Protein AF-A0A811V583-F1 (afdb_monomer_lite)

Organism: Ceratitis capitata (NCBI:txid7213)

Secondary structure (DSSP, 8-state):
--GGGTT-HHHHHHHHHTS-SSGGG---HHHHHHHHHHHHH-GGGHHHHHHHHHHHHHHHHHTT-HHHHHHHHHHHHHHHH----

Radius of gyration: 12.19 Å; chains: 1; bounding box: 36×19×30 Å

Structure (mmCIF, N/CA/C/O backbone):
data_AF-A0A811V583-F1
#
_entry.id   AF-A0A811V583-F1
#
loop_
_atom_site.group_PDB
_atom_site.id
_atom_site.type_symbol
_atom_site.label_atom_id
_atom_site.label_alt_id
_atom_site.label_comp_id
_atom_site.label_asym_id
_atom_site.label_entity_id
_atom_site.label_seq_id
_atom_site.pdbx_PDB_ins_code
_atom_site.Cartn_x
_atom_site.Cartn_y
_atom_site.Cartn_z
_atom_site.occupancy
_atom_si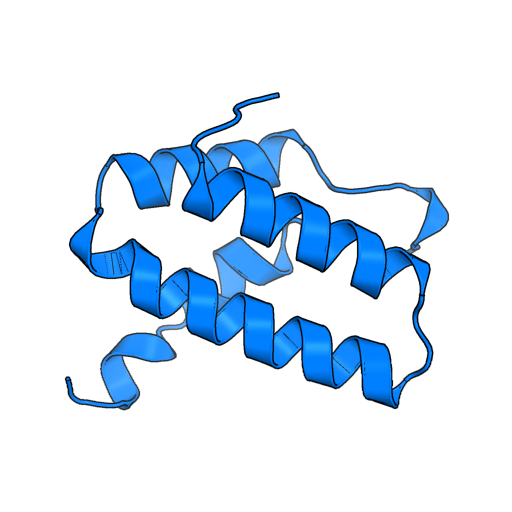te.B_iso_or_equiv
_atom_site.auth_seq_id
_atom_site.auth_comp_id
_atom_site.auth_asym_id
_atom_site.auth_atom_id
_atom_site.pdbx_PDB_model_num
ATOM 1 N N . MET A 1 1 ? -21.857 -5.882 0.993 1.00 49.84 1 MET A N 1
ATOM 2 C CA . MET A 1 1 ? -21.147 -4.578 0.944 1.00 49.84 1 MET A CA 1
ATOM 3 C C . MET A 1 1 ? -21.466 -3.891 -0.378 1.00 49.84 1 MET A C 1
ATOM 5 O O . MET A 1 1 ? -21.262 -4.508 -1.412 1.00 49.84 1 MET A O 1
ATOM 9 N N . ARG A 1 2 ? -21.975 -2.650 -0.392 1.00 52.47 2 ARG A N 1
ATOM 10 C CA . ARG A 1 2 ? -22.130 -1.901 -1.657 1.00 52.47 2 ARG A CA 1
ATOM 11 C C . ARG A 1 2 ? -20.737 -1.455 -2.123 1.00 52.47 2 ARG A C 1
ATOM 13 O O . ARG A 1 2 ? -20.088 -0.714 -1.389 1.00 52.47 2 ARG A O 1
ATOM 20 N N . PHE A 1 3 ? -20.283 -1.873 -3.310 1.00 52.84 3 PHE A N 1
ATOM 21 C CA . PHE A 1 3 ? -18.954 -1.556 -3.879 1.00 52.84 3 PHE A CA 1
ATOM 22 C C . PHE A 1 3 ? -18.578 -0.063 -3.809 1.00 52.84 3 PHE A C 1
ATOM 24 O O . PHE A 1 3 ? -17.413 0.277 -3.607 1.00 52.84 3 PHE A O 1
ATOM 31 N N . ALA A 1 4 ? -19.563 0.839 -3.870 1.00 60.44 4 ALA A N 1
ATOM 32 C CA . ALA A 1 4 ? -19.367 2.281 -3.703 1.00 60.44 4 ALA A CA 1
ATOM 33 C C . ALA A 1 4 ? -18.682 2.668 -2.374 1.00 60.44 4 ALA A C 1
ATOM 35 O O . ALA A 1 4 ? -17.980 3.675 -2.299 1.00 60.44 4 ALA A O 1
ATOM 36 N N . GLN A 1 5 ? -18.839 1.861 -1.319 1.00 64.50 5 GLN A N 1
ATOM 37 C CA . GLN A 1 5 ? -18.201 2.110 -0.027 1.00 64.50 5 GLN A CA 1
ATOM 38 C C . GLN A 1 5 ? -16.701 1.787 -0.019 1.00 64.50 5 GLN A C 1
ATOM 40 O O . GLN A 1 5 ? -15.999 2.330 0.827 1.00 64.50 5 GLN A O 1
ATOM 45 N N . VAL A 1 6 ? -16.201 0.965 -0.949 1.00 61.53 6 VAL A N 1
ATOM 46 C CA . VAL A 1 6 ? -14.777 0.587 -1.042 1.00 61.53 6 VAL A CA 1
ATOM 47 C C . VAL A 1 6 ? -13.944 1.715 -1.653 1.00 61.53 6 VAL A C 1
ATOM 49 O O . VAL A 1 6 ? -12.813 1.960 -1.245 1.00 61.53 6 VAL A O 1
ATOM 52 N N . PHE A 1 7 ? -14.521 2.476 -2.584 1.00 70.06 7 PHE A N 1
ATOM 53 C CA . PHE A 1 7 ? -13.807 3.479 -3.379 1.00 70.06 7 PHE A CA 1
ATOM 54 C C . PHE A 1 7 ? -13.945 4.915 -2.864 1.00 70.06 7 PHE A C 1
ATOM 56 O O . PHE A 1 7 ? -13.757 5.858 -3.640 1.00 70.06 7 PHE A O 1
ATOM 63 N N . LYS A 1 8 ? -14.243 5.107 -1.569 1.00 78.81 8 LYS A N 1
ATOM 64 C CA . LYS A 1 8 ? -14.354 6.459 -1.000 1.00 78.81 8 LYS A CA 1
ATOM 65 C C . LYS A 1 8 ? -13.056 7.256 -1.224 1.00 78.81 8 LYS A C 1
ATOM 67 O O . LYS A 1 8 ? -11.969 6.696 -1.039 1.00 78.81 8 LYS A O 1
ATOM 72 N N . PRO A 1 9 ? -13.140 8.565 -1.536 1.00 81.50 9 PRO A N 1
ATOM 73 C CA . PRO A 1 9 ? -11.968 9.402 -1.815 1.00 81.50 9 PRO A CA 1
ATOM 74 C C . PRO A 1 9 ? -10.901 9.350 -0.717 1.00 81.50 9 PRO A C 1
ATOM 76 O O . PRO A 1 9 ? -9.711 9.271 -1.009 1.00 81.50 9 PRO A O 1
ATOM 79 N N . GLN A 1 10 ? -11.328 9.294 0.547 1.00 85.31 10 GLN A N 1
ATOM 80 C CA . GLN A 1 10 ? -10.430 9.195 1.699 1.00 85.31 10 GLN A CA 1
ATOM 81 C C . GLN A 1 10 ? -9.530 7.944 1.665 1.00 85.31 10 GLN A C 1
ATOM 83 O O . GLN A 1 10 ? -8.349 8.033 1.982 1.00 85.31 10 GLN A O 1
ATOM 88 N N . TYR A 1 11 ? -10.053 6.787 1.239 1.00 85.12 11 TYR A N 1
ATOM 89 C CA . TYR A 1 11 ? -9.301 5.527 1.191 1.00 85.12 11 TYR A CA 1
ATOM 90 C C . TYR A 1 11 ? -8.307 5.520 0.034 1.00 85.12 11 TYR A C 1
ATOM 92 O O . TYR A 1 11 ? -7.156 5.103 0.180 1.00 85.12 11 TYR A O 1
ATOM 100 N N . LYS A 1 12 ? -8.739 6.051 -1.115 1.00 85.50 12 LYS A N 1
ATOM 101 C CA . LYS A 1 12 ? -7.869 6.253 -2.276 1.00 85.50 12 LYS A CA 1
ATOM 102 C C . LYS A 1 12 ? -6.715 7.194 -1.948 1.00 85.50 12 LYS A C 1
ATOM 104 O O . LYS A 1 12 ? -5.594 6.935 -2.367 1.00 85.50 12 LYS A O 1
ATOM 109 N N . ARG A 1 13 ? -6.986 8.264 -1.194 1.00 89.06 13 ARG A N 1
ATOM 110 C CA . ARG A 1 13 ? -5.973 9.225 -0.756 1.00 89.06 13 ARG A CA 1
ATOM 111 C C . ARG A 1 13 ? -4.957 8.565 0.175 1.00 89.06 13 ARG A C 1
ATOM 113 O O . ARG A 1 13 ? -3.778 8.574 -0.150 1.00 89.06 13 ARG A O 1
ATOM 120 N N . LEU A 1 14 ? -5.409 7.903 1.243 1.00 88.25 14 LEU A N 1
ATOM 121 C CA . LEU A 1 14 ? -4.520 7.220 2.197 1.00 88.25 14 LEU A CA 1
ATOM 122 C C . LEU A 1 14 ? -3.597 6.192 1.523 1.00 88.25 14 LEU A C 1
ATOM 124 O O . LEU A 1 14 ? -2.410 6.154 1.817 1.00 88.25 14 LEU A O 1
ATOM 128 N N . THR A 1 15 ? -4.124 5.403 0.582 1.00 89.69 15 THR A N 1
ATOM 129 C CA . THR A 1 15 ? -3.322 4.420 -0.171 1.00 89.69 15 THR A CA 1
ATOM 130 C C . THR A 1 15 ? -2.429 5.048 -1.241 1.00 89.69 15 THR A C 1
ATOM 132 O O . THR A 1 15 ? -1.466 4.418 -1.649 1.00 89.69 15 THR A O 1
ATOM 135 N N . LYS A 1 16 ? -2.724 6.262 -1.732 1.00 91.81 16 LYS A N 1
ATOM 136 C CA . LYS A 1 16 ? -1.891 6.953 -2.733 1.00 91.81 16 LY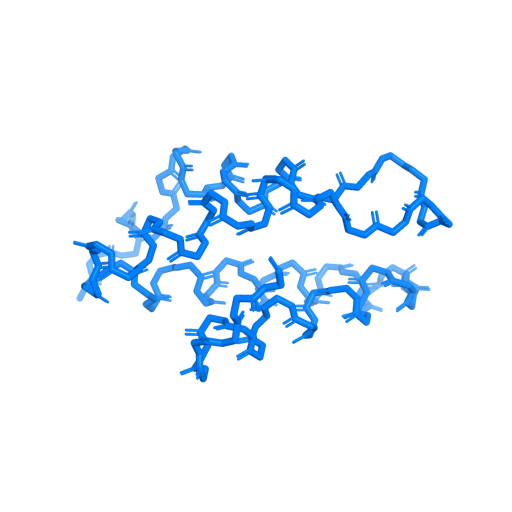S A CA 1
ATOM 137 C C . LYS A 1 16 ? -0.705 7.656 -2.095 1.00 91.81 16 LYS A C 1
ATOM 139 O O . LYS A 1 16 ? 0.394 7.583 -2.620 1.00 91.81 16 LYS A O 1
ATOM 144 N N . GLU A 1 17 ? -0.942 8.381 -1.003 1.00 92.00 17 GLU A N 1
ATOM 145 C CA . GLU A 1 17 ? 0.038 9.333 -0.474 1.00 92.00 17 GLU A CA 1
ATOM 146 C C . GLU A 1 17 ? 1.324 8.655 0.027 1.00 92.00 17 GLU A C 1
ATOM 148 O O . GLU A 1 17 ? 2.352 9.322 0.118 1.00 92.00 17 GLU A O 1
ATOM 153 N N . MET A 1 18 ? 1.253 7.363 0.352 1.00 93.31 18 MET A N 1
ATOM 154 C CA . MET A 1 18 ? 2.375 6.539 0.807 1.00 93.31 18 MET A CA 1
ATOM 155 C C . MET A 1 18 ? 3.387 6.183 -0.292 1.00 93.31 18 MET A C 1
ATOM 157 O O . MET A 1 18 ? 4.523 5.860 0.043 1.00 93.31 18 MET A O 1
ATOM 161 N N . PHE A 1 19 ? 3.011 6.271 -1.571 1.00 92.81 19 PHE A N 1
ATOM 162 C CA . PHE A 1 19 ? 3.932 6.020 -2.679 1.00 92.81 19 PHE A CA 1
ATOM 163 C C . PHE A 1 19 ? 4.621 7.321 -3.121 1.00 92.81 19 PHE A C 1
ATOM 165 O O . PHE A 1 19 ? 3.931 8.333 -3.306 1.00 92.81 19 PHE A O 1
ATOM 172 N N . PRO A 1 20 ? 5.952 7.314 -3.292 1.00 91.69 20 PRO A N 1
ATOM 173 C CA . PRO A 1 20 ? 6.703 8.455 -3.805 1.00 91.69 20 PRO A CA 1
ATOM 174 C C . PRO A 1 20 ? 6.469 8.664 -5.307 1.00 91.69 20 PRO A C 1
ATOM 176 O O . PRO A 1 20 ? 5.958 7.783 -6.006 1.00 91.69 20 PRO A O 1
ATOM 179 N N . GLN A 1 21 ? 6.873 9.832 -5.815 1.00 89.81 21 GLN A N 1
ATOM 180 C CA . GLN A 1 21 ? 6.906 10.069 -7.264 1.00 89.81 21 GLN A CA 1
ATOM 181 C C . GLN A 1 21 ? 8.003 9.248 -7.947 1.00 89.81 21 GLN A C 1
ATOM 183 O O . GLN A 1 21 ? 7.794 8.821 -9.076 1.00 89.81 21 GLN A O 1
ATOM 188 N N . ASN A 1 22 ? 9.115 8.995 -7.249 1.00 90.62 22 ASN A N 1
ATOM 189 C CA . ASN A 1 22 ? 10.215 8.177 -7.741 1.00 90.62 22 ASN A CA 1
ATOM 190 C C . ASN A 1 22 ? 10.391 6.916 -6.892 1.00 90.62 22 ASN A C 1
ATOM 192 O O . ASN A 1 22 ? 10.468 6.993 -5.667 1.00 90.62 22 ASN A O 1
ATOM 196 N N . ALA A 1 23 ? 10.514 5.755 -7.531 1.00 85.94 23 ALA A N 1
ATOM 197 C CA . ALA A 1 23 ? 10.507 4.467 -6.838 1.00 85.94 23 ALA A CA 1
ATOM 198 C C . ALA A 1 23 ? 11.715 4.239 -5.903 1.00 85.94 23 ALA A C 1
ATOM 200 O O . ALA A 1 23 ? 11.597 3.558 -4.889 1.00 85.94 23 ALA A O 1
ATOM 201 N N . TRP A 1 24 ? 12.867 4.847 -6.186 1.00 87.44 24 TRP A N 1
ATOM 202 C CA . TRP A 1 24 ? 14.069 4.722 -5.351 1.00 87.44 24 TRP A CA 1
ATOM 203 C C . TRP A 1 24 ? 13.961 5.447 -3.999 1.00 87.44 24 TRP A C 1
ATOM 205 O O . TRP A 1 24 ? 14.737 5.157 -3.093 1.00 87.44 24 TRP A O 1
ATOM 215 N N . GLU A 1 25 ? 12.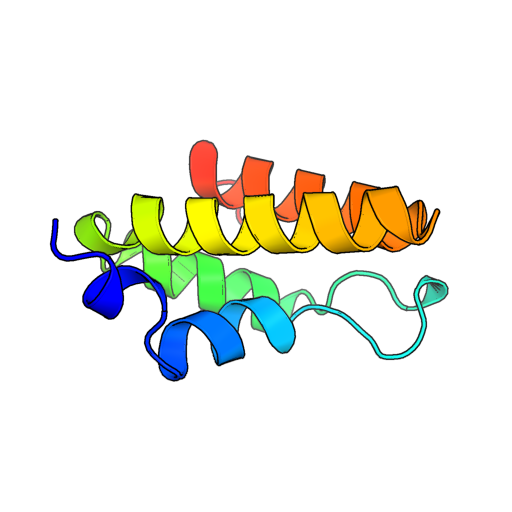989 6.352 -3.823 1.00 88.25 25 GLU A N 1
ATOM 216 C CA . GLU A 1 25 ? 12.746 7.035 -2.541 1.00 88.25 25 GLU A CA 1
ATOM 217 C C . GLU A 1 25 ? 12.177 6.090 -1.468 1.00 88.25 25 GLU A C 1
ATOM 219 O O . GLU A 1 25 ? 12.231 6.395 -0.276 1.00 88.25 25 GLU A O 1
ATOM 224 N N . GLY A 1 26 ? 11.632 4.936 -1.870 1.00 89.88 26 GLY A N 1
ATOM 225 C CA . GLY A 1 26 ? 10.982 4.014 -0.944 1.00 89.88 26 GLY A CA 1
ATOM 226 C C . GLY A 1 26 ? 9.608 4.497 -0.462 1.00 89.88 26 GLY A C 1
ATOM 227 O O . GLY A 1 26 ? 9.128 5.583 -0.785 1.00 89.88 26 GLY A O 1
ATOM 228 N N . LEU A 1 27 ? 8.933 3.664 0.333 1.00 92.81 27 LEU A N 1
ATOM 229 C CA . LEU A 1 27 ? 7.646 4.028 0.931 1.00 92.81 27 LEU A CA 1
ATOM 230 C C . LEU A 1 27 ? 7.791 5.245 1.847 1.00 92.81 27 LEU A C 1
ATOM 232 O O . LEU A 1 27 ? 8.661 5.293 2.715 1.00 92.81 27 LEU A O 1
ATOM 236 N N . ASN A 1 28 ? 6.841 6.175 1.759 1.00 93.81 28 ASN A N 1
ATOM 237 C CA . ASN A 1 28 ? 6.727 7.242 2.743 1.00 93.81 28 ASN A CA 1
ATOM 238 C C . ASN A 1 28 ? 6.198 6.667 4.071 1.00 93.81 28 ASN A C 1
ATOM 240 O O . ASN A 1 28 ? 4.984 6.568 4.288 1.00 93.81 28 ASN A O 1
ATOM 244 N N . ILE A 1 29 ? 7.124 6.282 4.955 1.00 92.06 29 ILE A N 1
ATOM 245 C CA . ILE A 1 29 ? 6.843 5.596 6.226 1.00 92.06 29 ILE A CA 1
ATOM 246 C C . ILE A 1 29 ? 5.836 6.356 7.106 1.00 92.06 29 ILE A C 1
ATOM 248 O O . ILE A 1 29 ? 4.857 5.733 7.524 1.00 92.06 29 ILE A O 1
ATOM 252 N N . PRO A 1 30 ? 5.948 7.685 7.332 1.00 92.44 30 PRO A N 1
ATOM 253 C CA . PRO A 1 30 ? 4.950 8.420 8.115 1.00 92.44 30 PRO A CA 1
ATOM 254 C C . PRO A 1 30 ? 3.516 8.263 7.590 1.00 92.44 30 PRO A C 1
ATOM 256 O O . PRO A 1 30 ? 2.561 8.121 8.359 1.00 92.44 30 PRO A O 1
ATOM 259 N N . LYS A 1 31 ? 3.344 8.257 6.265 1.00 93.56 31 LYS A N 1
ATOM 260 C CA . LYS A 1 31 ? 2.027 8.112 5.635 1.00 93.56 31 LYS A CA 1
ATOM 261 C C . LYS A 1 31 ? 1.536 6.667 5.633 1.00 93.56 31 LYS A C 1
ATOM 263 O O . LYS A 1 31 ? 0.344 6.444 5.852 1.00 93.56 31 LYS A O 1
ATOM 268 N N . ALA A 1 32 ? 2.430 5.697 5.452 1.00 92.75 32 ALA A N 1
ATOM 269 C CA . ALA A 1 32 ? 2.097 4.283 5.599 1.00 92.75 32 ALA A CA 1
ATOM 270 C C . ALA A 1 32 ? 1.651 3.967 7.041 1.00 92.75 32 ALA A C 1
ATOM 272 O O . ALA A 1 32 ? 0.591 3.374 7.241 1.00 92.75 32 ALA A O 1
ATOM 273 N N . ASN A 1 33 ? 2.360 4.483 8.049 1.00 91.44 33 ASN A N 1
ATOM 274 C CA . ASN A 1 33 ? 1.980 4.360 9.459 1.00 91.44 33 ASN A CA 1
ATOM 275 C C . ASN A 1 33 ? 0.620 5.010 9.747 1.00 91.44 33 ASN A C 1
ATOM 277 O O . ASN A 1 33 ? -0.211 4.432 10.449 1.00 91.44 33 ASN A O 1
ATOM 281 N N . LYS A 1 34 ? 0.319 6.164 9.139 1.00 91.75 34 LYS A N 1
ATOM 282 C CA . LYS A 1 34 ? -1.014 6.782 9.228 1.00 91.75 34 LYS A CA 1
ATOM 283 C C . LYS A 1 34 ? -2.116 5.868 8.680 1.00 91.75 34 LYS A C 1
ATOM 285 O O . LYS A 1 34 ? -3.194 5.793 9.276 1.00 91.75 34 LYS A O 1
ATOM 290 N N . LEU A 1 35 ? -1.863 5.165 7.574 1.00 92.19 35 LEU A N 1
ATOM 291 C CA . LEU A 1 35 ? -2.787 4.169 7.027 1.00 92.19 35 LEU A CA 1
ATOM 292 C C . LEU A 1 35 ? -2.951 2.969 7.972 1.00 92.19 35 LEU A C 1
ATOM 294 O O . LEU A 1 35 ? -4.085 2.554 8.211 1.00 92.19 35 LEU A O 1
ATOM 298 N N . LEU A 1 36 ? -1.871 2.462 8.569 1.00 91.38 36 LEU A N 1
ATOM 299 C CA . LEU A 1 36 ? -1.938 1.357 9.534 1.00 91.38 36 LEU A CA 1
ATOM 300 C C . LEU A 1 36 ? -2.736 1.735 10.786 1.00 91.38 36 LEU A C 1
ATOM 302 O O . LEU A 1 36 ? -3.646 1.006 11.179 1.00 91.38 36 LEU A O 1
ATOM 306 N N . ILE A 1 37 ? -2.480 2.914 11.361 1.00 91.25 37 ILE A N 1
ATOM 307 C CA . ILE A 1 37 ? -3.254 3.447 12.493 1.00 91.25 37 ILE A CA 1
ATOM 308 C C . ILE A 1 37 ? -4.734 3.568 12.115 1.00 91.25 37 ILE A C 1
ATOM 310 O O . ILE A 1 37 ? -5.606 3.208 12.907 1.00 91.25 37 ILE A O 1
ATOM 314 N N . TYR A 1 38 ? -5.035 4.058 10.908 1.00 90.31 38 TYR A N 1
ATOM 315 C CA . TYR A 1 38 ? -6.411 4.169 10.427 1.00 90.31 38 TYR A CA 1
ATOM 316 C C . TYR A 1 38 ? -7.109 2.806 10.368 1.00 90.31 38 TYR A C 1
ATOM 318 O O . TYR A 1 38 ? -8.229 2.673 10.858 1.00 90.31 38 TYR A O 1
ATOM 326 N N . VAL A 1 39 ? -6.450 1.802 9.786 1.00 91.00 39 VAL A N 1
ATOM 327 C CA . VAL A 1 39 ? -6.998 0.447 9.655 1.00 91.00 39 VAL A CA 1
ATOM 328 C C . VAL A 1 39 ? -7.162 -0.227 11.016 1.00 91.00 39 VAL A C 1
ATOM 330 O O . VAL A 1 39 ? -8.179 -0.876 11.242 1.00 91.00 39 VAL A O 1
ATOM 333 N N . ASN A 1 40 ? -6.217 -0.040 11.936 1.00 88.69 40 ASN A N 1
ATOM 334 C CA . ASN A 1 40 ? -6.300 -0.607 13.282 1.00 88.69 40 ASN A CA 1
ATOM 335 C C . ASN A 1 40 ? -7.419 0.032 14.114 1.00 88.69 40 ASN A C 1
ATOM 337 O O . ASN A 1 40 ? -8.111 -0.670 14.842 1.00 88.69 40 ASN A O 1
ATOM 341 N N . LYS A 1 41 ? -7.660 1.341 13.962 1.00 90.25 41 LYS A N 1
ATOM 342 C CA . LYS A 1 41 ? -8.794 2.028 14.607 1.00 90.25 41 LYS A CA 1
ATOM 343 C C . LYS A 1 41 ? -10.150 1.678 13.989 1.00 90.25 41 LYS A C 1
ATOM 345 O O . LYS A 1 41 ? -11.173 1.908 14.625 1.00 90.25 41 LYS A O 1
ATOM 350 N N . LYS A 1 42 ? -10.169 1.209 12.738 1.00 90.00 42 LYS A N 1
ATOM 351 C CA . LYS A 1 42 ? -11.386 0.927 11.962 1.00 90.00 42 LYS A CA 1
ATOM 352 C C . LYS A 1 42 ? -11.258 -0.412 11.229 1.00 90.00 42 LYS A C 1
ATOM 354 O O . LYS A 1 42 ? -11.110 -0.423 9.998 1.00 90.00 42 LYS A O 1
ATOM 359 N N . PRO A 1 43 ? -11.287 -1.545 11.956 1.00 86.00 43 PRO A N 1
ATOM 360 C CA . PRO A 1 43 ? -11.068 -2.870 11.376 1.00 86.00 43 PRO A CA 1
ATOM 361 C C . PRO A 1 43 ? -12.094 -3.207 10.288 1.00 86.00 43 PRO A C 1
ATOM 363 O O . PRO A 1 43 ? -11.760 -3.863 9.303 1.00 86.00 43 PRO A O 1
ATOM 366 N N . GLU A 1 44 ? -13.310 -2.660 10.368 1.00 86.62 44 GLU A N 1
ATOM 367 C CA . GLU A 1 44 ? -14.347 -2.806 9.348 1.00 86.62 44 GLU A CA 1
ATOM 368 C C . GLU A 1 44 ? -13.971 -2.161 8.000 1.00 86.62 44 GLU A C 1
ATOM 370 O O . GLU A 1 44 ? -14.614 -2.413 6.978 1.00 86.62 44 GLU A O 1
ATOM 375 N N . LYS A 1 45 ? -12.926 -1.319 7.971 1.00 87.94 45 LYS A N 1
ATOM 376 C CA . LYS A 1 45 ? -12.366 -0.711 6.753 1.00 87.94 45 LYS A CA 1
ATOM 377 C C . LYS A 1 45 ? -11.141 -1.442 6.218 1.00 87.94 45 LYS A C 1
ATOM 379 O O . LYS A 1 45 ? -10.746 -1.151 5.089 1.00 87.94 45 LYS A O 1
ATOM 384 N N . ARG A 1 46 ? -10.582 -2.413 6.952 1.00 90.38 46 ARG A N 1
ATOM 385 C CA . ARG A 1 46 ? -9.402 -3.190 6.535 1.00 90.38 46 ARG A CA 1
ATOM 386 C C . ARG A 1 46 ? -9.590 -3.806 5.152 1.00 90.38 46 ARG A C 1
ATOM 388 O O . ARG A 1 46 ? -8.760 -3.594 4.276 1.00 90.38 46 ARG A O 1
ATOM 395 N N . MET A 1 47 ? -10.724 -4.471 4.924 1.00 90.44 47 MET A N 1
ATOM 396 C CA . MET A 1 47 ? -11.025 -5.108 3.636 1.00 90.44 47 MET A CA 1
ATOM 397 C C . MET A 1 47 ? -11.102 -4.096 2.482 1.00 90.44 47 MET A C 1
ATOM 399 O O . MET A 1 47 ? -10.619 -4.363 1.388 1.00 90.44 47 MET A O 1
ATOM 403 N N . CYS A 1 48 ? -11.643 -2.896 2.724 1.00 90.75 48 CYS A N 1
ATOM 404 C CA . CYS A 1 48 ? -11.688 -1.845 1.703 1.00 90.75 48 CYS A CA 1
ATOM 405 C C . CYS A 1 48 ? -10.281 -1.358 1.324 1.00 90.75 48 CYS A C 1
ATOM 407 O O . CYS A 1 48 ? -10.003 -1.136 0.149 1.00 90.75 48 CYS A O 1
ATOM 409 N N . ILE A 1 49 ? -9.396 -1.202 2.314 1.00 92.88 49 ILE A N 1
ATOM 410 C CA . ILE A 1 49 ? -8.000 -0.812 2.089 1.00 92.88 49 ILE A CA 1
ATOM 411 C C . ILE A 1 49 ? -7.240 -1.913 1.348 1.00 92.88 49 ILE A C 1
ATOM 413 O O . ILE A 1 49 ? -6.567 -1.610 0.368 1.00 92.88 49 ILE A O 1
ATOM 417 N N . LEU A 1 50 ? -7.402 -3.178 1.745 1.00 94.31 50 LEU A N 1
ATOM 418 C CA . LEU A 1 50 ? -6.783 -4.315 1.059 1.00 94.31 50 LEU A CA 1
ATOM 419 C C . LEU A 1 50 ? -7.205 -4.394 -0.410 1.00 94.31 50 LEU A C 1
ATOM 421 O O . LEU A 1 50 ? -6.346 -4.500 -1.275 1.00 94.31 50 LEU A O 1
ATOM 425 N N . LEU A 1 51 ? -8.498 -4.252 -0.715 1.00 93.94 51 LEU A N 1
ATOM 426 C CA . LEU A 1 51 ? -8.981 -4.244 -2.102 1.00 93.94 51 LEU A CA 1
ATOM 427 C C . LEU A 1 51 ? -8.371 -3.105 -2.933 1.00 93.94 51 LEU A C 1
ATOM 429 O O . LEU A 1 51 ? -8.050 -3.297 -4.104 1.00 93.94 51 LEU A O 1
ATOM 433 N N . LEU A 1 52 ? -8.176 -1.923 -2.340 1.00 93.69 52 LEU A N 1
ATOM 434 C CA . LEU A 1 52 ? -7.505 -0.811 -3.017 1.00 93.69 52 LEU A CA 1
ATOM 435 C C . LEU A 1 52 ? -6.015 -1.079 -3.248 1.00 93.69 52 LEU A C 1
ATOM 437 O O . LEU A 1 52 ? -5.503 -0.723 -4.306 1.00 93.69 52 LEU A O 1
ATOM 441 N N . LEU A 1 53 ? -5.330 -1.698 -2.285 1.00 95.19 53 LEU A N 1
ATOM 442 C CA . LEU A 1 53 ? -3.927 -2.084 -2.429 1.00 95.19 53 LEU A CA 1
ATOM 443 C C . LEU A 1 53 ? -3.754 -3.183 -3.483 1.00 95.19 53 LEU A C 1
ATOM 445 O O . LEU A 1 53 ? -2.861 -3.070 -4.310 1.00 95.19 53 LEU A O 1
ATOM 449 N N . ILE A 1 54 ? -4.643 -4.179 -3.526 1.00 95.81 54 ILE A N 1
ATOM 450 C CA . ILE A 1 54 ? -4.649 -5.221 -4.565 1.00 95.81 54 ILE A CA 1
ATOM 451 C C . ILE A 1 54 ? -4.873 -4.601 -5.947 1.00 95.81 54 ILE A C 1
ATOM 453 O O . ILE A 1 54 ? -4.163 -4.935 -6.890 1.00 95.81 54 ILE A O 1
ATOM 457 N N . LYS A 1 55 ? -5.808 -3.651 -6.072 1.00 94.19 55 LYS A N 1
ATOM 458 C CA . LYS A 1 55 ? -6.013 -2.934 -7.336 1.00 94.19 55 LYS A CA 1
ATOM 459 C C . LYS A 1 55 ? -4.741 -2.203 -7.786 1.00 94.19 55 LYS A C 1
ATOM 461 O O . LYS A 1 55 ? -4.376 -2.282 -8.952 1.00 94.19 55 LYS A O 1
ATOM 466 N N . ARG A 1 56 ? -4.056 -1.509 -6.871 1.00 93.31 56 ARG A N 1
ATOM 467 C CA . ARG A 1 56 ? -2.784 -0.829 -7.174 1.00 93.31 56 ARG A CA 1
ATOM 468 C C . ARG A 1 56 ? -1.682 -1.806 -7.552 1.00 93.31 56 ARG A C 1
ATOM 470 O O . ARG A 1 56 ? -0.952 -1.547 -8.494 1.00 93.31 56 ARG A O 1
ATOM 477 N N . LEU A 1 57 ? -1.593 -2.931 -6.847 1.00 97.06 57 LEU A N 1
ATOM 478 C CA . LEU A 1 57 ? -0.651 -3.997 -7.163 1.00 97.06 57 LEU A CA 1
ATOM 479 C C . LEU A 1 57 ? -0.834 -4.464 -8.611 1.00 97.06 57 LEU A C 1
ATOM 481 O O . LEU A 1 57 ? 0.141 -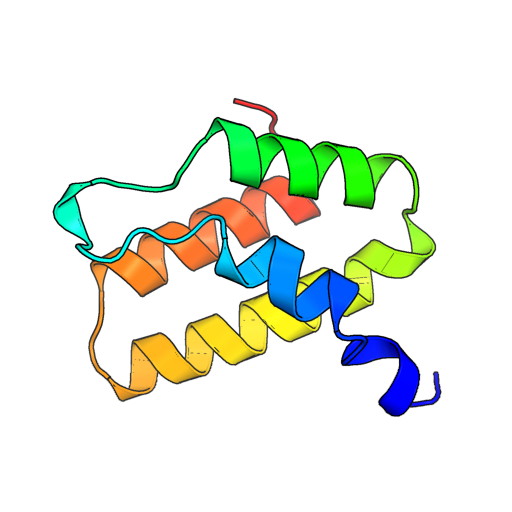4.536 -9.343 1.00 97.06 57 LEU A O 1
ATOM 485 N N . GLN A 1 58 ? -2.076 -4.702 -9.042 1.00 96.88 58 GLN A N 1
ATOM 486 C CA . GLN A 1 58 ? -2.374 -5.048 -10.435 1.00 96.88 58 GLN A CA 1
ATOM 487 C C . GLN A 1 58 ? -1.946 -3.943 -11.409 1.00 96.88 58 GLN A C 1
ATOM 489 O O . GLN A 1 58 ? -1.343 -4.243 -12.433 1.00 96.88 58 GLN A O 1
ATOM 494 N N . GLU A 1 59 ? -2.220 -2.673 -11.089 1.00 95.12 59 GLU A N 1
ATOM 495 C CA . GLU A 1 59 ? -1.794 -1.530 -11.911 1.00 95.12 59 GLU A CA 1
ATOM 496 C C . GLU A 1 59 ? -0.264 -1.469 -12.064 1.00 95.12 59 GLU A C 1
ATOM 498 O O . GLU A 1 59 ? 0.217 -1.254 -13.173 1.00 95.12 59 GLU A O 1
ATOM 503 N N . PHE A 1 60 ? 0.494 -1.698 -10.988 1.00 95.62 60 PHE A N 1
ATOM 504 C CA . PHE A 1 60 ? 1.960 -1.692 -11.011 1.00 95.62 60 PHE A CA 1
ATOM 505 C C . PHE A 1 60 ? 2.551 -2.914 -11.718 1.00 95.62 60 PHE A C 1
ATOM 507 O O . PHE A 1 60 ? 3.507 -2.769 -12.471 1.00 95.62 60 PHE A O 1
ATOM 514 N N . VAL A 1 61 ? 1.947 -4.096 -11.556 1.00 96.44 61 VAL A N 1
ATOM 515 C CA . VAL A 1 61 ? 2.345 -5.307 -12.294 1.00 96.44 61 VAL A CA 1
ATOM 516 C C . VAL A 1 61 ? 2.158 -5.114 -13.800 1.00 96.44 61 VAL A C 1
ATOM 518 O O . VAL A 1 61 ? 3.043 -5.460 -14.571 1.00 96.44 61 VAL A O 1
ATOM 521 N N . ILE A 1 62 ? 1.037 -4.525 -14.234 1.00 96.88 62 ILE A N 1
ATOM 522 C CA . ILE A 1 62 ? 0.769 -4.269 -15.662 1.00 96.88 62 ILE A CA 1
ATOM 523 C C . ILE A 1 62 ? 1.787 -3.289 -16.267 1.00 96.88 62 ILE A C 1
ATOM 525 O O . ILE A 1 62 ? 2.073 -3.363 -17.459 1.00 96.88 62 ILE A O 1
ATOM 529 N N . ARG A 1 63 ? 2.321 -2.366 -15.461 1.00 95.31 63 ARG A N 1
ATOM 530 C CA . ARG A 1 63 ? 3.315 -1.369 -15.885 1.00 95.31 63 ARG A CA 1
ATOM 531 C C . A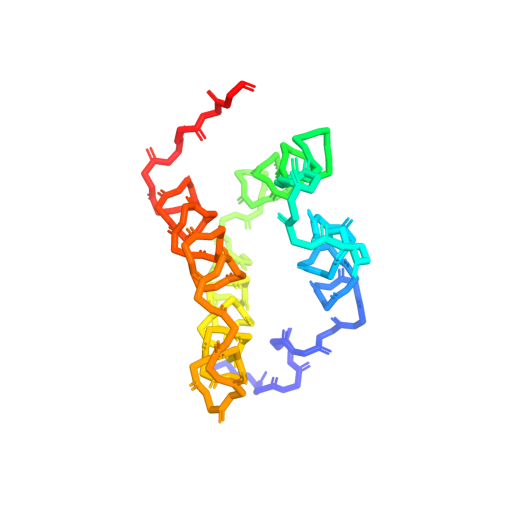RG A 1 63 ? 4.764 -1.825 -15.718 1.00 95.31 63 ARG A C 1
ATOM 533 O O . ARG A 1 63 ? 5.656 -1.047 -16.029 1.00 95.31 63 ARG A O 1
ATOM 540 N N . ASP A 1 64 ? 4.980 -3.043 -15.223 1.00 94.62 64 ASP A N 1
ATOM 541 C CA . ASP A 1 64 ? 6.298 -3.582 -14.870 1.00 94.62 64 ASP A CA 1
ATOM 542 C C . ASP A 1 64 ? 7.081 -2.707 -13.865 1.00 94.62 64 ASP A C 1
ATOM 544 O O . ASP A 1 64 ? 8.303 -2.599 -13.881 1.00 94.62 64 ASP A O 1
ATOM 548 N N . GLU A 1 65 ? 6.356 -2.062 -12.948 1.00 94.44 65 GLU A N 1
ATOM 549 C CA . GLU A 1 65 ? 6.900 -1.177 -11.914 1.00 94.44 65 GLU A CA 1
ATOM 550 C C . GLU A 1 65 ? 7.293 -1.990 -10.657 1.00 94.44 65 GLU A C 1
ATOM 552 O O . GLU A 1 65 ? 6.620 -1.946 -9.619 1.00 94.44 65 GLU A O 1
ATOM 557 N N . GLN A 1 66 ? 8.368 -2.783 -10.753 1.00 94.50 66 GLN A N 1
ATOM 558 C CA . GLN A 1 66 ? 8.764 -3.787 -9.746 1.00 94.50 66 GLN A CA 1
ATOM 559 C C . GLN A 1 66 ? 8.971 -3.216 -8.333 1.00 94.50 66 GLN A C 1
ATOM 561 O O . GLN A 1 66 ? 8.545 -3.818 -7.344 1.00 94.50 66 GLN A O 1
ATOM 566 N N . GLU A 1 67 ? 9.567 -2.034 -8.201 1.00 94.94 67 GLU A N 1
ATOM 567 C CA . GLU A 1 67 ? 9.768 -1.389 -6.903 1.00 94.94 67 GLU A CA 1
ATOM 568 C C . GLU A 1 67 ? 8.423 -1.039 -6.251 1.00 94.94 67 GLU A C 1
ATOM 570 O O . GLU A 1 67 ? 8.201 -1.303 -5.066 1.00 94.94 67 GLU A O 1
ATOM 575 N N . TYR A 1 68 ? 7.476 -0.511 -7.030 1.00 95.75 68 TYR A N 1
ATOM 576 C CA . TYR A 1 68 ? 6.134 -0.193 -6.543 1.00 95.75 68 TYR A CA 1
ATOM 577 C C . TYR A 1 68 ? 5.328 -1.453 -6.201 1.00 95.75 68 TYR A C 1
ATOM 579 O O . TYR A 1 68 ? 4.545 -1.442 -5.242 1.00 95.75 68 TYR A O 1
ATOM 587 N N . VAL A 1 69 ? 5.549 -2.560 -6.916 1.00 96.69 69 VAL A N 1
ATOM 588 C CA . VAL A 1 69 ? 5.019 -3.887 -6.566 1.00 96.69 69 VAL A CA 1
ATOM 589 C C . VAL A 1 69 ? 5.520 -4.317 -5.185 1.00 96.69 69 VAL A C 1
ATOM 591 O O . VAL A 1 69 ? 4.705 -4.613 -4.306 1.00 96.69 69 VAL A O 1
ATOM 594 N N . GLN A 1 70 ? 6.834 -4.280 -4.946 1.00 95.88 70 GLN A N 1
ATOM 595 C CA . GLN A 1 70 ? 7.433 -4.658 -3.659 1.00 95.88 70 GLN A CA 1
ATOM 596 C C . GLN A 1 70 ? 6.947 -3.772 -2.506 1.00 95.88 70 GLN A C 1
ATOM 598 O O . GLN A 1 70 ? 6.592 -4.270 -1.431 1.00 95.88 70 GLN A O 1
ATOM 603 N N . MET A 1 71 ? 6.854 -2.460 -2.733 1.00 95.69 71 MET A N 1
ATOM 604 C CA . MET A 1 71 ? 6.275 -1.528 -1.767 1.00 95.69 71 MET A CA 1
ATOM 605 C C . MET A 1 71 ? 4.815 -1.870 -1.457 1.00 95.69 71 MET A C 1
ATOM 607 O O . MET A 1 71 ? 4.405 -1.901 -0.296 1.00 95.69 71 MET A O 1
ATOM 611 N N . THR A 1 72 ? 4.014 -2.168 -2.479 1.00 96.44 72 THR A N 1
ATOM 612 C CA . THR A 1 72 ? 2.594 -2.487 -2.295 1.00 96.44 72 THR A CA 1
ATOM 613 C C . THR A 1 72 ? 2.411 -3.777 -1.500 1.00 96.44 72 THR A C 1
ATOM 615 O O . THR A 1 72 ? 1.611 -3.806 -0.563 1.00 96.44 72 THR A O 1
ATOM 618 N N . LEU A 1 73 ? 3.189 -4.818 -1.812 1.00 96.19 73 LEU A N 1
ATOM 619 C CA . LEU A 1 73 ? 3.203 -6.076 -1.060 1.00 96.19 73 LEU A CA 1
ATOM 620 C C . LEU A 1 73 ? 3.628 -5.864 0.397 1.00 96.19 73 LEU A C 1
ATOM 622 O O . LEU A 1 73 ? 3.007 -6.422 1.302 1.00 96.19 73 LEU A O 1
ATOM 626 N N . THR A 1 74 ? 4.620 -5.004 0.634 1.00 94.81 74 THR A N 1
ATOM 627 C CA . THR A 1 74 ? 5.062 -4.628 1.983 1.00 94.81 74 THR A CA 1
ATOM 628 C C . THR A 1 74 ? 3.918 -4.016 2.792 1.00 94.81 74 THR A C 1
ATOM 630 O O . THR A 1 74 ? 3.647 -4.456 3.909 1.00 94.81 74 THR A O 1
ATOM 633 N N . VAL A 1 75 ? 3.171 -3.066 2.217 1.00 94.94 75 VAL A N 1
ATOM 634 C CA . VAL A 1 75 ? 2.031 -2.452 2.917 1.00 94.94 75 VAL A CA 1
ATOM 635 C C . VAL A 1 75 ? 0.878 -3.439 3.109 1.00 94.94 75 VAL A C 1
ATOM 637 O O . VAL A 1 75 ? 0.259 -3.437 4.171 1.00 94.94 75 VAL A O 1
ATOM 640 N N . ILE A 1 76 ? 0.588 -4.309 2.134 1.00 95.69 76 ILE A N 1
ATOM 641 C CA . ILE A 1 76 ? -0.417 -5.376 2.297 1.00 95.69 76 ILE A CA 1
ATOM 642 C C . ILE A 1 76 ? -0.051 -6.265 3.491 1.00 95.69 76 ILE A C 1
ATOM 644 O O . ILE A 1 76 ? -0.901 -6.523 4.344 1.00 95.69 76 ILE A O 1
ATOM 648 N N . ASN A 1 77 ? 1.214 -6.675 3.585 1.00 94.06 77 ASN A N 1
ATOM 649 C CA . ASN A 1 77 ? 1.728 -7.475 4.691 1.00 94.06 77 ASN A CA 1
ATOM 650 C C . ASN A 1 77 ? 1.529 -6.747 6.036 1.00 94.06 77 ASN A C 1
ATOM 652 O O . ASN A 1 77 ? 0.966 -7.300 6.980 1.00 94.06 77 ASN A O 1
ATOM 656 N N . TRP A 1 78 ? 1.876 -5.461 6.115 1.00 93.50 78 TRP A N 1
ATOM 657 C CA . 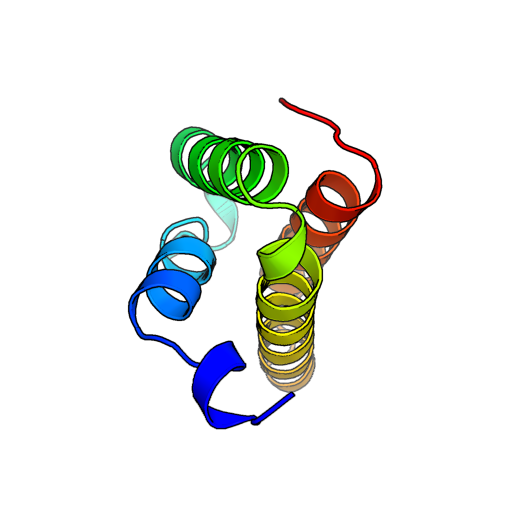TRP A 1 78 ? 1.660 -4.664 7.328 1.00 93.50 78 TRP A CA 1
ATOM 658 C C . TRP A 1 78 ? 0.182 -4.544 7.715 1.00 93.50 78 TRP A C 1
ATOM 660 O O . TRP A 1 78 ? -0.158 -4.653 8.891 1.00 93.50 78 TRP A O 1
ATOM 670 N N . VAL A 1 79 ? -0.713 -4.368 6.739 1.00 93.19 79 VAL A N 1
ATOM 671 C CA . VAL A 1 79 ? -2.163 -4.273 6.972 1.00 93.19 79 VAL A CA 1
ATOM 672 C C . VAL A 1 79 ? -2.758 -5.597 7.467 1.00 93.19 79 VAL A C 1
ATOM 674 O O . VAL A 1 79 ? -3.686 -5.578 8.279 1.00 93.19 79 VAL A O 1
ATOM 677 N N . LEU A 1 80 ? -2.252 -6.735 6.985 1.00 91.62 80 LEU A N 1
ATOM 678 C CA . LEU A 1 80 ? -2.723 -8.064 7.379 1.00 91.62 80 LEU A CA 1
ATOM 679 C C . LEU A 1 80 ? -2.237 -8.460 8.776 1.00 91.62 80 LEU A C 1
ATOM 681 O O . LEU A 1 80 ? -3.044 -8.906 9.591 1.00 91.62 80 LEU A O 1
ATOM 685 N N . PHE A 1 81 ? -0.947 -8.268 9.054 1.00 88.56 81 PHE A N 1
ATOM 686 C CA . PHE A 1 81 ? -0.296 -8.822 10.246 1.00 88.56 81 PHE A CA 1
ATOM 687 C C . PHE A 1 81 ? 0.060 -7.778 11.309 1.00 88.56 81 PHE A C 1
ATOM 689 O O . PHE A 1 81 ? 0.568 -8.128 12.368 1.00 88.56 81 PHE A O 1
ATOM 696 N N . GLY A 1 82 ? -0.225 -6.498 11.066 1.00 74.62 82 GLY A N 1
ATOM 697 C CA . GLY A 1 82 ? -0.083 -5.445 12.072 1.00 74.62 82 GLY A CA 1
ATOM 698 C C . GLY A 1 82 ? 1.358 -5.028 12.368 1.00 74.62 82 GLY A C 1
ATOM 699 O O . GLY A 1 82 ? 1.622 -4.517 13.454 1.00 74.62 82 GLY A O 1
ATOM 700 N N . LYS A 1 83 ? 2.293 -5.210 11.427 1.00 66.75 83 LYS A N 1
ATOM 701 C CA . LYS A 1 83 ? 3.673 -4.738 11.600 1.00 66.75 83 LYS A CA 1
ATOM 702 C C . LYS A 1 83 ? 3.726 -3.217 11.425 1.00 66.75 83 LYS A C 1
ATOM 704 O O . LYS A 1 83 ? 3.485 -2.713 10.334 1.00 66.75 83 LYS A O 1
ATOM 709 N N . ILE A 1 84 ? 4.007 -2.506 12.513 1.00 60.59 84 ILE A N 1
ATOM 710 C CA . ILE A 1 84 ? 4.275 -1.063 12.518 1.00 60.59 84 ILE A CA 1
ATOM 711 C C . ILE A 1 84 ? 5.797 -0.895 12.431 1.00 60.59 84 ILE A C 1
ATOM 713 O O . ILE A 1 84 ? 6.519 -1.582 13.156 1.00 60.59 84 ILE A O 1
ATOM 717 N N . CYS A 1 85 ? 6.264 -0.045 11.514 1.00 56.25 85 CYS A N 1
ATOM 718 C CA . CYS A 1 85 ? 7.669 0.353 11.397 1.00 56.25 85 CYS A CA 1
ATOM 719 C C . CYS A 1 85 ? 7.967 1.572 12.265 1.00 56.25 85 CYS A C 1
ATOM 721 O O . CYS A 1 85 ? 7.115 2.496 12.287 1.00 56.25 85 CYS A O 1
#

Foldseek 3Di:
DPVVVLVPPVLLCLLPVQDDPDLVVAGPQVSLLVVLVVCVVPVVNLVSNLVSLVVVLVVCVVVVVVSSNVRSVVSNVCSVPVDRD

Sequence (85 aa):
MRFAQVFKPQYKRLTKEMFPQNAWEGLNIPKANKLLIYVNKKPEKRMCILLLLIKRLQEFVIRDEQEYVQMTLTVINWVLFGKIC

pLDDT: mean 87.91, std 11.28, range [49.84, 97.06]